Protein AF-A4STT4-F1 (afdb_monomer)

Sequence (105 aa):
MELTDSVLHQLRYLAEQATAGEWEAVNNGVLYGVVRIKDTNSQIAACTMSDDSPRSISPLEANSRFIAAVQPAVVLAMVERLARLDHLVKASKQLVLAECVFRRS

Foldseek 3Di:
DDCDPVNLVVLLVLLVLLVVDAWDWDDPPPQKIFIARPPDPHTSDIDRFDDPDDDPATSVRVVNVVSVVVNSVVSNVVSVVVVVVVVVVVVVVVVVVVVVVVVVD

Solvent-accessible surface area (backbone atoms only — not comparable to full-atom values): 6230 Å² total; per-residue (Å²): 135,86,86,45,72,68,56,54,50,50,52,44,52,52,25,50,53,68,61,73,70,61,68,39,80,44,74,69,86,72,59,35,37,32,38,23,41,58,101,55,89,53,71,78,44,80,33,71,53,75,78,94,62,95,62,100,65,54,62,64,57,56,48,52,49,46,58,63,66,64,35,32,68,57,54,44,53,50,54,54,50,51,54,53,50,51,52,50,52,54,52,51,54,50,50,55,52,52,51,58,50,60,78,74,108

Nearest PDB structures (foldseek):
  6cb1-assembly1_n  TM=2.415E-01  e=6.670E-01  Saccharomyces cerevisiae BY4741
  8fks-assembly1_SM  TM=3.029E-01  e=1.645E+00  Homo sapiens
  7r6q-assembly1_n  TM=2.538E-01  e=1.271E+00  Saccharomyces cerevisiae BY4741
  8fkx-assembly1_SM  TM=3.029E-01  e=2.270E+00  Homo sapiens
  8fkv-assembly1_SM  TM=2.825E-01  e=3.342E+00  Homo sapiens

Organism: Aeromonas salmonicida (strain A449) (NCBI:txid382245)

Secondary structure (DSSP, 8-state):
----HHHHHHHHHHHHHHHH--EEEEE-SSSEEEEEETTS--EEEEEEPPSS---SS-HHHHHHHHHHHT-HHHHHHHHHHHHHHHHHHHHHHHHHHHHHHHTT-

InterPro domains:
  IPR025153 Ead/Ea22-like protein [PF13935] (10-94)

Mean predicted aligned error: 12.18 Å

Radius of gyration: 21.12 Å; Cα contacts (8 Å, |Δi|>4): 92; chains: 1; bounding box: 55×25×57 Å

Structure (mmCIF, N/CA/C/O backbone):
data_AF-A4STT4-F1
#
_entry.id   AF-A4STT4-F1
#
loop_
_atom_site.group_PDB
_atom_site.id
_atom_site.type_symbol
_atom_site.label_atom_id
_atom_site.label_alt_id
_atom_site.label_comp_id
_atom_site.label_asym_id
_atom_site.label_entity_id
_atom_site.label_seq_id
_atom_site.pdbx_PDB_ins_code
_atom_site.Cartn_x
_atom_site.Cartn_y
_atom_site.Cartn_z
_atom_site.occupancy
_atom_site.B_iso_or_equiv
_atom_site.auth_seq_id
_atom_site.auth_comp_id
_atom_site.auth_asym_id
_atom_site.auth_atom_id
_atom_site.pdbx_PDB_model_num
ATOM 1 N N . MET A 1 1 ? 3.038 10.316 15.346 1.00 46.47 1 MET A N 1
ATOM 2 C CA . MET A 1 1 ? 2.381 10.524 14.041 1.00 46.47 1 MET A CA 1
ATOM 3 C C . MET A 1 1 ? 1.073 9.757 14.093 1.00 46.47 1 MET A C 1
ATOM 5 O O . MET A 1 1 ? 1.129 8.546 14.257 1.00 46.47 1 MET A O 1
ATOM 9 N N . GLU A 1 2 ? -0.075 10.434 14.098 1.00 56.38 2 GLU A N 1
ATOM 10 C CA . GLU A 1 2 ? -1.370 9.742 14.065 1.00 56.38 2 GLU A CA 1
ATOM 11 C C . GLU A 1 2 ? -1.615 9.215 12.646 1.00 56.38 2 GLU A C 1
ATOM 13 O O . GLU A 1 2 ? -1.534 9.969 11.676 1.00 56.38 2 GLU A O 1
ATOM 18 N N . LEU A 1 3 ? -1.853 7.909 12.514 1.00 63.16 3 LEU A N 1
ATOM 19 C CA . LEU A 1 3 ? -2.298 7.302 11.261 1.00 63.16 3 LEU A CA 1
ATOM 20 C C . LEU A 1 3 ? -3.772 7.657 11.071 1.00 63.16 3 LEU A C 1
ATOM 22 O O . LEU A 1 3 ? -4.625 7.147 11.791 1.00 63.16 3 LEU A O 1
ATOM 26 N N . THR A 1 4 ? -4.059 8.560 10.137 1.00 75.88 4 THR A N 1
ATOM 27 C CA . THR A 1 4 ? -5.433 8.954 9.811 1.00 75.88 4 THR A CA 1
ATOM 28 C C . THR A 1 4 ? -6.070 7.953 8.848 1.00 75.88 4 THR A C 1
ATOM 30 O O . THR A 1 4 ?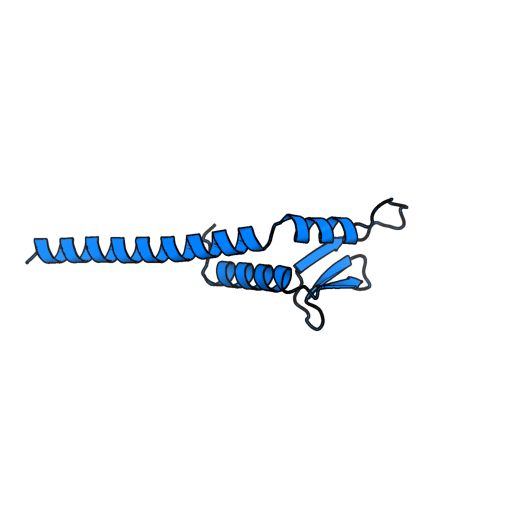 -5.375 7.304 8.061 1.00 75.88 4 THR A O 1
ATOM 33 N N . ASP A 1 5 ? -7.402 7.865 8.856 1.00 76.25 5 ASP A N 1
ATOM 34 C CA . ASP A 1 5 ? -8.160 7.007 7.930 1.00 76.25 5 ASP A CA 1
ATOM 35 C C . ASP A 1 5 ? -7.823 7.302 6.460 1.00 76.25 5 ASP A C 1
ATOM 37 O O . ASP A 1 5 ? -7.742 6.392 5.637 1.00 76.25 5 ASP A O 1
ATOM 41 N N . SER A 1 6 ? -7.540 8.570 6.144 1.00 74.50 6 SER A N 1
ATOM 42 C CA . SER A 1 6 ? -7.090 9.007 4.818 1.00 74.50 6 SER A CA 1
ATOM 43 C C . SER A 1 6 ? -5.750 8.372 4.420 1.00 74.50 6 SER A C 1
ATOM 45 O O . SER A 1 6 ? -5.611 7.845 3.317 1.00 74.50 6 SER A O 1
ATOM 47 N N . VAL A 1 7 ? -4.779 8.326 5.342 1.00 75.19 7 VAL A N 1
ATOM 48 C CA . VAL A 1 7 ? -3.468 7.702 5.097 1.00 75.19 7 VAL A CA 1
ATOM 49 C C . VAL A 1 7 ? -3.597 6.188 4.929 1.00 75.19 7 VAL A C 1
ATOM 51 O O . VAL A 1 7 ? -2.978 5.619 4.032 1.00 75.19 7 VAL A O 1
ATOM 54 N N . LEU A 1 8 ? -4.426 5.526 5.743 1.00 78.38 8 LEU A N 1
ATOM 55 C CA . LEU A 1 8 ? -4.682 4.086 5.614 1.00 78.38 8 LEU A CA 1
ATOM 56 C C . LEU A 1 8 ? -5.385 3.740 4.297 1.00 78.38 8 LEU A C 1
ATOM 58 O O . LEU A 1 8 ? -5.028 2.752 3.652 1.00 78.38 8 LEU A O 1
ATOM 62 N N . HIS A 1 9 ? -6.347 4.564 3.876 1.00 79.44 9 HIS A N 1
ATOM 63 C CA . HIS A 1 9 ? -7.026 4.410 2.595 1.00 79.44 9 HIS A CA 1
ATOM 64 C C . HIS A 1 9 ? -6.050 4.558 1.426 1.00 79.44 9 HIS A C 1
ATOM 66 O O . HIS A 1 9 ? -6.034 3.724 0.523 1.00 79.44 9 HIS A O 1
ATOM 72 N N . GLN A 1 10 ? -5.179 5.565 1.476 1.00 74.25 10 GLN A N 1
ATOM 73 C CA . GLN A 1 10 ? -4.195 5.795 0.426 1.00 74.25 10 GLN A CA 1
ATOM 74 C C . GLN A 1 10 ? -3.135 4.688 0.366 1.00 74.25 10 GLN A C 1
ATOM 76 O O . GLN A 1 10 ? -2.770 4.257 -0.725 1.00 74.25 10 GLN A O 1
ATOM 81 N N . LEU A 1 11 ? -2.691 4.165 1.514 1.00 75.12 11 LEU A N 1
ATOM 82 C CA . LEU A 1 11 ? -1.791 3.007 1.572 1.00 75.12 11 LEU A CA 1
ATOM 83 C C . LEU A 1 11 ? -2.431 1.746 0.982 1.00 75.12 11 LEU A C 1
ATOM 85 O O . LEU A 1 11 ? -1.782 1.040 0.212 1.00 75.12 11 LEU A O 1
ATOM 89 N N . ARG A 1 12 ? -3.701 1.479 1.307 1.00 80.19 12 ARG A N 1
ATOM 90 C CA . ARG A 1 12 ? -4.467 0.373 0.719 1.00 80.19 12 ARG A CA 1
ATOM 91 C C . ARG A 1 12 ? -4.592 0.529 -0.793 1.00 80.19 12 ARG A C 1
ATOM 93 O O . ARG A 1 12 ? -4.256 -0.408 -1.506 1.00 80.19 12 ARG A O 1
ATOM 100 N N . TYR A 1 13 ? -4.999 1.706 -1.268 1.00 77.00 13 TYR A N 1
ATOM 101 C CA . TYR A 1 13 ? -5.121 1.998 -2.696 1.00 77.00 13 TYR A CA 1
ATOM 102 C C . TYR A 1 13 ? -3.798 1.754 -3.428 1.00 77.00 13 TYR A C 1
ATOM 104 O O . TYR A 1 13 ? -3.755 1.016 -4.406 1.00 77.00 13 TYR A O 1
ATOM 112 N N . LEU A 1 14 ? -2.691 2.304 -2.920 1.00 72.38 14 LEU A N 1
ATOM 113 C CA . LEU A 1 14 ? -1.375 2.117 -3.531 1.00 72.38 14 LEU A CA 1
ATOM 114 C C . LEU A 1 14 ? -0.939 0.647 -3.538 1.00 72.38 14 LEU A C 1
ATOM 116 O O . LEU A 1 14 ? -0.388 0.191 -4.535 1.00 72.38 14 LEU A O 1
ATOM 120 N N . ALA A 1 15 ? -1.203 -0.106 -2.468 1.00 74.81 15 ALA A N 1
ATOM 121 C CA . ALA A 1 15 ? -0.851 -1.521 -2.388 1.00 74.81 15 ALA A CA 1
ATOM 122 C C . ALA A 1 15 ? -1.727 -2.411 -3.293 1.00 74.81 15 ALA A C 1
ATOM 124 O O . ALA A 1 15 ? -1.206 -3.317 -3.942 1.00 74.81 15 ALA A O 1
ATOM 125 N N . GLU A 1 16 ? -3.032 -2.144 -3.397 1.00 75.12 16 GLU A N 1
ATOM 126 C CA 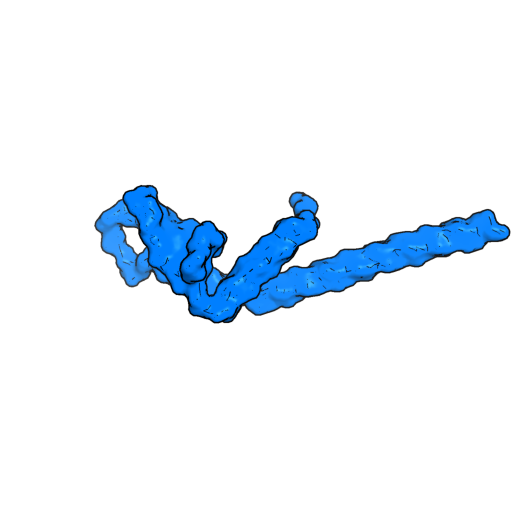. GLU A 1 16 ? -3.938 -2.826 -4.337 1.00 75.12 16 GLU A CA 1
ATOM 127 C C . GLU A 1 16 ? -3.488 -2.587 -5.782 1.00 75.12 16 GLU A C 1
ATOM 129 O O . GLU A 1 16 ? -3.351 -3.527 -6.566 1.00 75.12 16 GLU A O 1
ATOM 134 N N . GLN A 1 17 ? -3.148 -1.344 -6.113 1.00 69.44 17 GLN A N 1
ATOM 135 C CA . GLN A 1 17 ? -2.665 -0.973 -7.439 1.00 69.44 17 GLN A CA 1
ATOM 136 C C . GLN A 1 17 ? -1.286 -1.575 -7.735 1.00 69.44 17 GLN A C 1
ATOM 138 O O . GLN A 1 17 ? -1.067 -2.104 -8.822 1.00 69.44 17 GLN A O 1
ATOM 143 N N . ALA A 1 18 ? -0.390 -1.609 -6.744 1.00 67.44 18 ALA A N 1
ATOM 144 C CA . ALA A 1 18 ? 0.881 -2.335 -6.794 1.00 67.44 18 ALA A CA 1
ATOM 145 C C . ALA A 1 18 ? 0.722 -3.869 -6.827 1.00 67.44 18 ALA A C 1
ATOM 147 O O . ALA A 1 18 ? 1.713 -4.574 -6.983 1.00 67.44 18 ALA A O 1
ATOM 148 N N . THR A 1 19 ? -0.493 -4.407 -6.685 1.00 68.56 19 THR A N 1
ATOM 149 C CA . THR A 1 19 ? -0.790 -5.844 -6.834 1.00 68.56 19 THR A CA 1
ATOM 150 C C . THR A 1 19 ? -1.459 -6.148 -8.180 1.00 68.56 19 THR A C 1
ATOM 152 O O . THR A 1 19 ? -1.213 -7.203 -8.755 1.00 68.56 19 THR A O 1
ATOM 155 N N . ALA A 1 20 ? -2.276 -5.225 -8.704 1.00 63.66 20 ALA A N 1
ATOM 156 C CA . ALA A 1 20 ? -3.091 -5.415 -9.910 1.00 63.66 20 ALA A CA 1
ATOM 157 C C . ALA A 1 20 ? -2.300 -5.450 -11.237 1.00 63.66 20 ALA A C 1
ATOM 159 O O . ALA A 1 20 ? -2.826 -5.931 -12.236 1.00 63.66 20 ALA A O 1
ATOM 160 N N . GLY A 1 21 ? -1.035 -5.016 -11.247 1.00 58.72 21 GLY A N 1
ATOM 161 C CA . GLY A 1 21 ? -0.053 -5.456 -12.248 1.00 58.72 21 GLY A CA 1
ATOM 162 C C . GLY A 1 21 ? 0.224 -4.550 -13.453 1.00 58.72 21 GLY A C 1
ATOM 163 O O . GLY A 1 21 ? 1.166 -4.841 -14.180 1.00 58.72 21 GLY A O 1
ATOM 164 N N . GLU A 1 22 ? -0.485 -3.439 -13.666 1.00 64.56 22 GLU A N 1
ATOM 165 C CA . GLU A 1 22 ? -0.172 -2.518 -14.776 1.00 64.56 22 GLU A CA 1
ATOM 166 C C . GLU A 1 22 ? 0.496 -1.236 -14.257 1.00 64.56 22 GLU A C 1
ATOM 168 O O . GLU A 1 22 ? -0.153 -0.233 -13.942 1.00 64.56 22 GLU A O 1
ATOM 173 N N . TRP A 1 23 ? 1.826 -1.269 -14.167 1.00 70.12 23 TRP A N 1
ATOM 174 C CA . TRP A 1 23 ? 2.642 -0.092 -13.861 1.00 70.12 23 TRP A CA 1
ATOM 175 C C . TRP A 1 23 ? 3.471 0.283 -15.069 1.00 70.12 23 TRP A C 1
ATOM 177 O O . TRP A 1 23 ? 3.956 -0.574 -15.808 1.00 70.12 23 TRP A O 1
ATOM 187 N N . GLU A 1 24 ? 3.692 1.576 -15.225 1.00 67.06 24 GLU A N 1
ATOM 188 C CA . GLU A 1 24 ? 4.622 2.082 -16.213 1.00 67.06 24 GLU A CA 1
ATOM 189 C C . GLU A 1 24 ? 5.644 3.002 -15.563 1.00 67.06 24 GLU A C 1
ATOM 191 O O . GLU A 1 24 ? 5.382 3.721 -14.591 1.00 67.06 24 GLU A O 1
ATOM 196 N N . ALA A 1 25 ? 6.838 2.956 -16.131 1.00 67.75 25 ALA A N 1
ATOM 197 C CA . ALA A 1 25 ? 7.890 3.886 -15.819 1.00 67.75 25 ALA A CA 1
ATOM 198 C C . ALA A 1 25 ? 7.864 5.026 -16.830 1.00 67.75 25 ALA A C 1
ATOM 200 O O . ALA A 1 25 ? 8.047 4.803 -18.026 1.00 67.75 25 ALA A O 1
ATOM 201 N N . VAL A 1 26 ? 7.671 6.248 -16.348 1.00 67.88 26 VAL A N 1
ATOM 202 C CA . VAL A 1 26 ? 7.602 7.437 -17.196 1.00 67.88 26 VAL A CA 1
ATOM 203 C C . VAL A 1 26 ? 8.725 8.390 -16.833 1.00 67.88 26 VAL A C 1
ATOM 205 O O . VAL A 1 26 ? 8.985 8.663 -15.661 1.00 67.88 26 VAL A O 1
ATOM 208 N N . ASN A 1 27 ? 9.407 8.901 -17.852 1.00 69.56 27 ASN A N 1
ATOM 209 C CA . ASN A 1 27 ? 10.381 9.969 -17.694 1.00 69.56 27 ASN A CA 1
ATOM 210 C C . ASN A 1 27 ? 9.636 11.313 -17.676 1.00 69.56 27 ASN A C 1
ATOM 212 O O . ASN A 1 27 ? 8.948 11.637 -18.640 1.00 69.56 27 ASN A O 1
ATOM 216 N N . ASN A 1 28 ? 9.777 12.098 -16.603 1.00 63.44 28 ASN A N 1
ATOM 217 C CA . ASN A 1 28 ? 9.137 13.415 -16.489 1.00 63.44 28 ASN A CA 1
ATOM 218 C C . ASN A 1 28 ? 9.951 14.542 -17.166 1.00 63.44 28 ASN A C 1
ATOM 220 O O . ASN A 1 28 ? 9.767 15.716 -16.870 1.00 63.44 28 ASN A O 1
ATOM 224 N N . GLY A 1 29 ? 10.917 14.204 -18.025 1.00 57.28 29 GLY A N 1
ATOM 225 C CA . GLY A 1 29 ? 11.671 15.150 -18.855 1.00 57.28 29 GLY A CA 1
ATOM 226 C C . GLY A 1 29 ? 12.701 16.017 -18.121 1.00 57.28 29 GLY A C 1
ATOM 227 O O . GLY A 1 29 ? 13.479 16.697 -18.782 1.00 57.28 29 GLY A O 1
ATOM 228 N N . VAL A 1 30 ? 12.747 15.992 -16.782 1.00 57.91 30 VAL A N 1
ATOM 229 C CA . VAL A 1 30 ? 13.569 16.910 -15.966 1.00 57.91 30 VAL A CA 1
ATOM 230 C C . VAL A 1 30 ? 14.363 16.161 -14.884 1.00 57.91 30 VAL A C 1
ATOM 232 O O . VAL A 1 30 ? 14.313 16.524 -13.724 1.00 57.91 30 VAL A O 1
ATOM 235 N N . LEU A 1 31 ? 15.095 15.097 -15.232 1.00 54.41 31 LEU A N 1
ATOM 236 C CA . LEU A 1 31 ? 15.947 14.310 -14.301 1.00 54.41 31 LEU A CA 1
ATOM 237 C C . LEU A 1 31 ? 15.207 13.376 -13.326 1.00 54.41 31 LEU A C 1
ATOM 239 O O . LEU A 1 31 ? 15.848 12.712 -12.512 1.00 54.41 31 LEU A O 1
ATOM 243 N N . TYR A 1 32 ? 13.881 13.254 -13.416 1.00 55.47 32 TYR A N 1
ATOM 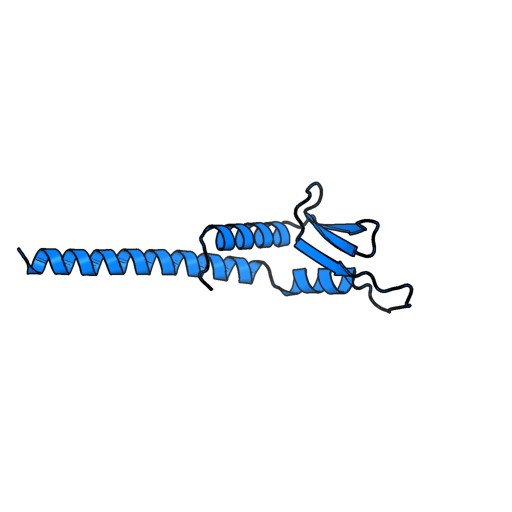244 C CA . TYR A 1 32 ? 13.112 12.338 -12.570 1.00 55.47 32 TYR A CA 1
ATOM 245 C C . TYR A 1 32 ? 12.371 11.295 -13.407 1.00 55.47 32 TYR A C 1
ATOM 247 O O . TYR A 1 32 ? 11.573 11.627 -14.285 1.00 55.47 32 TYR A O 1
ATOM 255 N N . GLY A 1 33 ? 12.629 10.023 -13.108 1.00 62.28 33 GLY A N 1
ATOM 256 C CA . GLY A 1 33 ? 11.779 8.911 -13.521 1.00 62.28 33 GLY A CA 1
ATOM 257 C C . GLY A 1 33 ? 10.694 8.679 -12.470 1.00 62.28 33 GLY A C 1
ATOM 258 O O . GLY A 1 33 ? 10.933 8.821 -11.270 1.00 62.28 33 GLY A O 1
ATOM 259 N N . VAL A 1 34 ? 9.488 8.345 -12.906 1.00 66.38 34 VAL A N 1
ATOM 260 C CA . VAL A 1 34 ? 8.349 8.075 -12.031 1.00 66.38 34 VAL A CA 1
ATOM 261 C C . VAL A 1 34 ? 7.804 6.695 -12.356 1.00 66.38 34 VAL A C 1
ATOM 263 O O . VAL A 1 34 ? 7.552 6.395 -13.519 1.00 66.38 34 VAL A O 1
ATOM 266 N N . VAL A 1 35 ? 7.594 5.868 -11.333 1.00 71.19 35 VAL A N 1
ATOM 267 C CA . VAL A 1 35 ? 6.753 4.672 -11.464 1.00 71.19 35 VAL A CA 1
ATOM 268 C C . VAL A 1 35 ? 5.336 5.095 -11.119 1.00 71.19 35 VAL A C 1
ATOM 270 O O . VAL A 1 35 ? 5.096 5.604 -10.019 1.00 71.19 35 VAL A O 1
ATOM 273 N N . ARG A 1 36 ? 4.408 4.914 -12.054 1.00 72.38 36 ARG A N 1
ATOM 274 C CA . ARG A 1 36 ? 2.994 5.251 -11.876 1.00 72.38 36 ARG A CA 1
ATOM 275 C C . ARG A 1 36 ? 2.100 4.095 -12.294 1.00 72.38 36 ARG A C 1
ATOM 277 O O . ARG A 1 36 ? 2.525 3.192 -13.014 1.00 72.38 36 ARG A O 1
ATOM 284 N N . ILE A 1 37 ? 0.853 4.150 -11.847 1.00 72.88 37 ILE A N 1
ATOM 285 C CA . ILE A 1 37 ? -0.193 3.269 -12.368 1.00 72.88 37 ILE A CA 1
ATOM 286 C C . ILE A 1 37 ? -0.462 3.696 -13.808 1.00 72.88 37 ILE A C 1
ATOM 288 O O . ILE A 1 37 ? -0.676 4.889 -14.063 1.00 72.88 37 ILE A O 1
ATOM 292 N N . LYS A 1 38 ? -0.426 2.730 -14.727 1.00 71.44 38 LYS A N 1
ATOM 293 C CA . LYS A 1 38 ? -0.669 2.956 -16.153 1.00 71.44 38 LYS A CA 1
ATOM 294 C C . LYS A 1 38 ? -1.978 3.718 -16.361 1.00 71.44 38 LYS A C 1
ATOM 296 O O . LYS A 1 38 ? -2.942 3.502 -15.632 1.00 71.44 38 LYS A O 1
ATOM 301 N N . ASP A 1 39 ? -1.979 4.647 -17.312 1.00 73.50 39 ASP A N 1
ATOM 302 C CA . ASP A 1 39 ? -3.134 5.491 -17.655 1.00 73.50 39 ASP A CA 1
ATOM 303 C C . ASP A 1 39 ? -3.618 6.442 -16.537 1.00 73.50 39 ASP A C 1
ATOM 305 O O . ASP A 1 39 ? -4.678 7.061 -16.647 1.00 73.50 39 ASP A O 1
ATOM 309 N N . T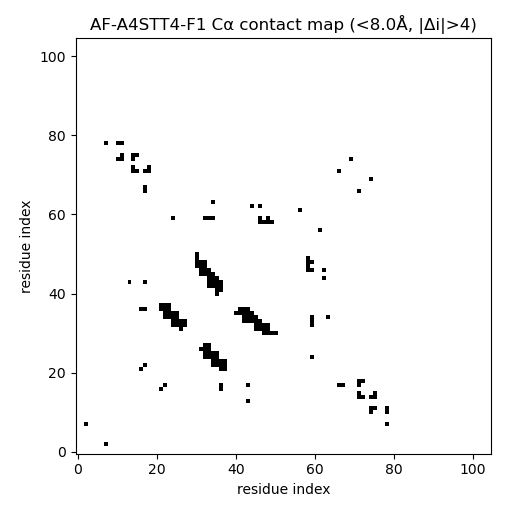HR A 1 40 ? -2.830 6.632 -15.471 1.00 70.31 40 THR A N 1
ATOM 310 C CA . THR A 1 40 ? -3.124 7.594 -14.396 1.00 70.31 40 THR A CA 1
ATOM 311 C C . THR A 1 40 ? -1.944 8.533 -14.127 1.00 70.31 40 THR A C 1
ATOM 313 O O . THR A 1 40 ? -0.816 8.294 -14.552 1.00 70.31 40 THR A O 1
ATOM 316 N N . ASN A 1 41 ? -2.182 9.588 -13.341 1.00 69.19 41 ASN A N 1
ATOM 317 C CA . ASN A 1 41 ? -1.119 10.421 -12.761 1.00 69.19 41 ASN A CA 1
ATOM 318 C C . ASN A 1 41 ? -0.762 10.012 -11.320 1.00 69.19 41 ASN A C 1
ATOM 320 O O . ASN A 1 41 ? -0.106 10.765 -10.600 1.00 69.19 41 ASN A O 1
ATOM 324 N N . SER A 1 42 ? -1.199 8.833 -10.873 1.00 67.56 42 SER A N 1
ATOM 325 C CA . SER A 1 42 ? -0.933 8.345 -9.524 1.00 67.56 42 SER A CA 1
ATOM 326 C C . SER A 1 42 ? 0.479 7.774 -9.434 1.00 67.56 42 SER A C 1
ATOM 328 O O . SER A 1 42 ? 0.761 6.664 -9.888 1.00 67.56 42 SER A O 1
ATOM 330 N N . GLN A 1 43 ? 1.369 8.556 -8.831 1.00 70.19 43 GLN A N 1
ATOM 331 C CA . GLN A 1 43 ? 2.748 8.171 -8.574 1.00 70.19 43 GLN A CA 1
ATOM 332 C C . GLN A 1 43 ? 2.838 7.136 -7.446 1.00 70.19 43 GLN A C 1
ATOM 334 O O . GLN A 1 43 ? 2.331 7.350 -6.347 1.00 70.19 43 GLN A O 1
ATOM 339 N N . ILE A 1 44 ? 3.540 6.037 -7.724 1.00 66.56 44 ILE A N 1
ATOM 340 C CA . ILE A 1 44 ? 3.882 4.989 -6.756 1.00 66.56 44 ILE A CA 1
ATOM 341 C C . ILE A 1 44 ? 5.276 5.261 -6.174 1.00 66.56 44 ILE A C 1
ATOM 343 O O . ILE A 1 44 ? 5.481 5.126 -4.971 1.00 66.56 44 ILE A O 1
ATOM 347 N N . ALA A 1 45 ? 6.230 5.693 -7.009 1.00 66.50 45 ALA A N 1
ATOM 348 C CA . ALA A 1 45 ? 7.566 6.096 -6.568 1.00 66.50 45 ALA A CA 1
ATOM 349 C C . ALA A 1 45 ? 8.209 7.142 -7.491 1.00 66.50 45 ALA A C 1
ATOM 351 O O . ALA A 1 45 ? 7.909 7.220 -8.684 1.00 66.50 45 ALA A O 1
ATOM 352 N N . A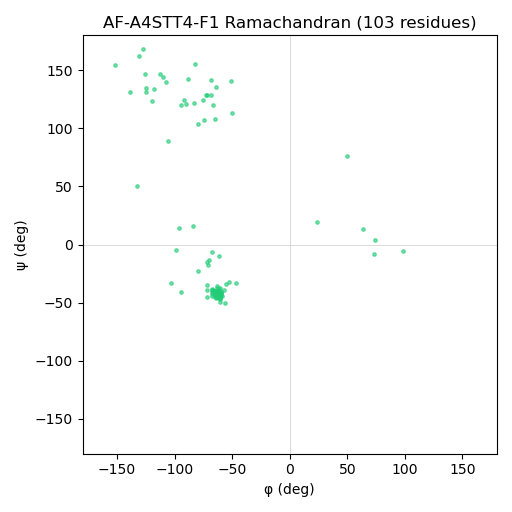LA A 1 46 ? 9.132 7.931 -6.939 1.00 61.41 46 ALA A N 1
ATOM 353 C CA . ALA A 1 46 ? 10.018 8.832 -7.674 1.00 61.41 46 ALA A CA 1
ATOM 354 C C . ALA A 1 46 ? 11.447 8.273 -7.666 1.00 61.41 46 ALA A C 1
ATOM 356 O O . ALA A 1 46 ? 11.914 7.794 -6.632 1.00 61.41 46 ALA A O 1
ATOM 357 N N . CYS A 1 47 ? 12.170 8.376 -8.778 1.00 60.91 47 CYS A N 1
ATOM 358 C CA . CYS A 1 47 ? 13.621 8.222 -8.807 1.00 60.91 47 CYS A CA 1
ATOM 359 C C . CYS A 1 47 ? 14.272 9.452 -9.431 1.00 60.91 47 CYS A C 1
ATOM 361 O O . CYS A 1 47 ? 13.865 9.903 -10.500 1.00 60.91 47 CYS A O 1
ATOM 363 N N . THR A 1 48 ? 15.333 9.942 -8.802 1.00 56.28 48 THR A N 1
ATOM 364 C CA . THR A 1 48 ? 16.341 10.758 -9.477 1.00 56.28 48 THR A CA 1
ATOM 365 C C . THR A 1 48 ? 17.067 9.877 -10.494 1.00 56.28 48 THR A C 1
ATOM 367 O O . THR A 1 48 ? 17.642 8.843 -10.145 1.00 56.28 48 THR A O 1
ATOM 370 N N . MET A 1 49 ? 17.008 10.257 -11.767 1.00 57.00 49 MET A N 1
ATOM 371 C CA . MET A 1 49 ? 17.860 9.684 -12.802 1.00 57.00 49 MET A CA 1
ATOM 372 C C . MET A 1 49 ? 19.272 10.218 -12.567 1.00 57.00 49 MET A C 1
ATOM 374 O O . MET A 1 49 ? 19.461 11.415 -12.380 1.00 57.00 49 MET A O 1
ATOM 378 N N . SER A 1 50 ? 20.254 9.323 -12.503 1.00 52.56 50 SER A N 1
ATOM 379 C CA . SER A 1 50 ? 21.659 9.707 -12.370 1.00 52.56 50 SER A CA 1
ATOM 380 C C . SER A 1 50 ? 22.130 10.490 -13.595 1.00 52.56 50 SER A C 1
ATOM 382 O O . SER A 1 50 ? 21.886 10.043 -14.712 1.00 52.56 50 SER A O 1
ATOM 384 N N . ASP A 1 51 ? 22.860 11.583 -13.366 1.00 55.53 51 ASP A N 1
ATOM 385 C CA . ASP A 1 51 ? 23.643 12.314 -14.369 1.00 55.53 51 ASP A CA 1
ATOM 386 C C . ASP A 1 51 ? 24.525 11.325 -15.141 1.00 55.53 51 ASP A C 1
ATOM 388 O O . ASP A 1 51 ? 25.369 10.714 -14.491 1.00 55.53 51 ASP A O 1
ATOM 392 N N . ASP A 1 52 ? 24.277 11.115 -16.445 1.00 58.00 52 ASP A N 1
ATOM 393 C CA . ASP A 1 52 ? 25.033 10.410 -17.519 1.00 58.00 52 ASP A CA 1
ATOM 394 C C . ASP A 1 52 ? 26.063 9.304 -17.165 1.00 58.00 52 ASP A C 1
ATOM 396 O O . ASP A 1 52 ? 26.917 8.919 -17.964 1.00 58.00 52 ASP A O 1
ATOM 400 N N . SER A 1 53 ? 25.981 8.730 -15.974 1.00 56.41 53 SER A N 1
ATOM 401 C CA . SER A 1 53 ? 26.966 7.824 -15.410 1.00 56.41 53 SER A CA 1
ATOM 402 C C . SER A 1 53 ? 26.565 6.403 -15.784 1.00 56.41 53 SER A C 1
ATOM 404 O O . SER A 1 53 ? 25.451 5.988 -15.443 1.00 56.41 53 SER A O 1
ATOM 406 N N . PRO A 1 54 ? 27.442 5.616 -16.427 1.00 56.78 54 PRO A N 1
ATOM 407 C CA . PRO A 1 54 ? 27.132 4.237 -16.768 1.00 56.78 54 PRO A CA 1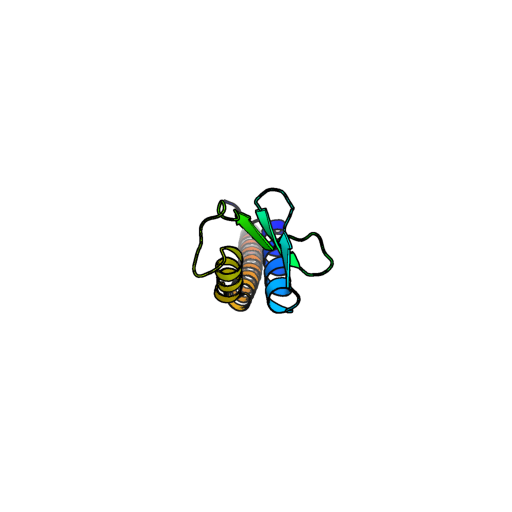
ATOM 408 C C . PRO A 1 54 ? 26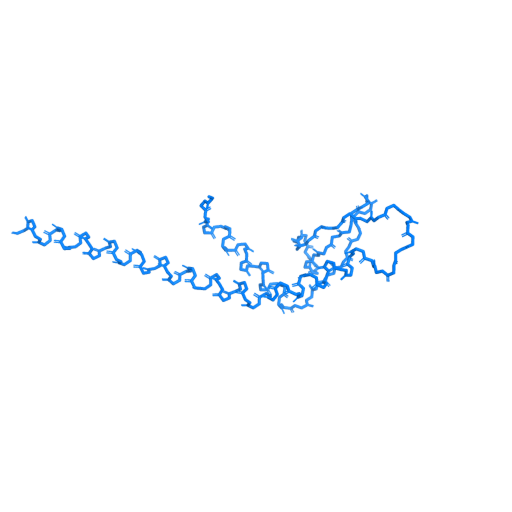.971 3.423 -15.477 1.00 56.78 54 PRO A C 1
ATOM 410 O O . PRO A 1 54 ? 27.937 3.151 -14.765 1.00 56.78 54 PRO A O 1
ATOM 413 N N . ARG A 1 55 ? 25.731 3.049 -15.150 1.00 58.75 55 ARG A N 1
ATOM 414 C CA . ARG A 1 55 ? 25.396 2.129 -14.052 1.00 58.75 55 ARG A CA 1
ATOM 415 C C . ARG A 1 55 ? 24.890 0.813 -14.636 1.00 58.75 55 ARG A C 1
ATOM 417 O O . ARG A 1 55 ? 24.199 0.812 -15.648 1.00 58.75 55 ARG A O 1
ATOM 424 N N . SER A 1 56 ? 25.218 -0.300 -13.981 1.00 54.00 56 SER A N 1
ATOM 425 C CA . SER A 1 56 ? 24.830 -1.656 -14.405 1.00 54.00 56 SER A CA 1
ATOM 426 C C . SER A 1 56 ? 23.338 -1.961 -14.239 1.00 54.00 56 SER A C 1
ATOM 428 O O . SER A 1 56 ? 22.844 -2.912 -14.834 1.00 54.00 56 SER A O 1
ATOM 430 N N . ILE A 1 57 ? 22.626 -1.175 -13.425 1.00 55.81 57 ILE A N 1
ATOM 431 C CA . ILE A 1 57 ? 21.187 -1.288 -13.166 1.00 55.81 57 ILE A CA 1
ATOM 432 C C . ILE A 1 57 ? 20.623 0.133 -13.140 1.00 55.81 57 ILE A C 1
ATOM 434 O O . ILE A 1 57 ? 21.179 1.010 -12.468 1.00 55.81 57 ILE A O 1
ATOM 438 N N . SER A 1 58 ? 19.524 0.374 -13.859 1.00 59.94 58 SER A N 1
ATOM 439 C CA . SER A 1 58 ? 18.886 1.693 -13.834 1.00 59.94 58 SER A CA 1
ATOM 440 C C . SER A 1 58 ? 18.262 1.959 -12.448 1.00 59.94 58 SER A C 1
ATOM 442 O O . SER A 1 58 ? 17.688 1.044 -11.852 1.00 59.94 58 SER A O 1
ATOM 444 N N . PRO A 1 59 ? 18.324 3.193 -11.906 1.00 57.62 59 PRO A N 1
ATOM 445 C CA . PRO A 1 59 ? 17.655 3.540 -10.642 1.00 57.62 59 PRO A CA 1
ATOM 446 C C . PRO A 1 59 ? 16.161 3.178 -10.633 1.00 57.62 59 PRO A C 1
ATOM 448 O O . PRO A 1 59 ? 15.600 2.780 -9.614 1.00 57.62 59 PRO A O 1
ATOM 451 N N . LEU A 1 60 ? 15.539 3.254 -11.806 1.00 58.78 60 LEU A N 1
ATOM 452 C CA . LEU A 1 60 ? 14.163 2.866 -12.058 1.00 58.78 60 LEU A CA 1
ATOM 453 C C . LEU A 1 60 ? 13.916 1.358 -11.871 1.00 58.78 60 LEU A C 1
ATOM 455 O O . LEU A 1 60 ? 12.930 0.963 -11.250 1.00 58.78 60 LEU A O 1
ATOM 459 N N . GLU A 1 61 ? 14.814 0.508 -12.367 1.00 56.00 61 GLU A N 1
ATOM 460 C CA . GLU A 1 61 ? 14.746 -0.949 -12.207 1.00 56.00 61 GLU A CA 1
ATOM 461 C C . GLU A 1 61 ? 14.943 -1.364 -10.740 1.00 56.00 61 GLU A C 1
ATOM 463 O O . GLU A 1 61 ? 14.216 -2.218 -10.232 1.00 56.00 61 GLU A O 1
ATOM 468 N N . ALA A 1 62 ? 15.866 -0.714 -10.024 1.00 58.38 62 ALA A N 1
ATOM 469 C CA . ALA A 1 62 ? 16.064 -0.934 -8.591 1.00 58.38 62 ALA A CA 1
ATOM 470 C C . ALA A 1 62 ? 14.819 -0.545 -7.770 1.00 58.38 62 ALA A C 1
ATOM 472 O O . ALA A 1 62 ? 14.405 -1.295 -6.887 1.00 58.38 62 ALA A O 1
ATOM 473 N N . ASN A 1 63 ? 14.171 0.573 -8.105 1.00 58.38 63 ASN A N 1
ATOM 474 C CA . ASN A 1 63 ? 12.950 1.017 -7.431 1.00 58.38 63 ASN A CA 1
ATOM 475 C C . ASN A 1 63 ? 11.731 0.157 -7.783 1.00 58.38 63 ASN A C 1
ATOM 477 O O . ASN A 1 63 ? 10.907 -0.115 -6.915 1.00 58.38 63 ASN A O 1
ATOM 481 N N . SER A 1 64 ? 11.643 -0.335 -9.019 1.00 58.00 64 SER A N 1
ATOM 482 C CA . SER A 1 64 ? 10.609 -1.297 -9.423 1.00 58.00 64 SER A CA 1
ATOM 483 C C . SER A 1 64 ? 10.749 -2.609 -8.645 1.00 58.00 64 SER A C 1
ATOM 485 O O . SER A 1 64 ? 9.765 -3.143 -8.136 1.00 58.00 64 SER A O 1
ATOM 487 N N . ARG A 1 65 ? 11.989 -3.082 -8.449 1.00 56.84 65 ARG A N 1
ATOM 488 C CA . ARG A 1 65 ? 12.286 -4.202 -7.545 1.00 56.84 65 ARG A CA 1
ATOM 489 C C . ARG A 1 65 ? 11.951 -3.878 -6.095 1.00 56.84 65 ARG A C 1
ATOM 491 O O . ARG A 1 65 ? 11.465 -4.762 -5.408 1.00 56.84 65 ARG A O 1
ATOM 498 N N . PHE A 1 66 ? 12.173 -2.648 -5.633 1.00 59.19 66 PHE A N 1
ATOM 499 C CA . PHE A 1 66 ? 11.808 -2.228 -4.280 1.00 59.19 66 PHE A CA 1
ATOM 500 C C . PHE A 1 66 ? 10.289 -2.272 -4.072 1.00 59.19 66 PHE A C 1
ATOM 502 O O . PHE A 1 66 ? 9.837 -2.862 -3.102 1.00 59.19 66 PHE A O 1
ATOM 509 N N . ILE A 1 67 ? 9.491 -1.752 -5.009 1.00 58.16 67 ILE A N 1
ATOM 510 C CA . ILE A 1 67 ? 8.018 -1.826 -4.965 1.00 58.16 67 ILE A CA 1
ATOM 511 C C . ILE A 1 67 ? 7.543 -3.286 -4.975 1.00 58.16 67 ILE A C 1
ATOM 513 O O . ILE A 1 67 ? 6.707 -3.663 -4.155 1.00 58.16 67 ILE A O 1
ATOM 517 N N . ALA A 1 68 ? 8.121 -4.128 -5.837 1.00 55.47 68 ALA A N 1
ATOM 518 C CA . ALA A 1 68 ? 7.840 -5.564 -5.843 1.00 55.47 68 ALA A CA 1
ATOM 519 C C . ALA A 1 68 ? 8.271 -6.253 -4.527 1.00 55.47 68 ALA A C 1
ATOM 521 O O . ALA A 1 68 ? 7.587 -7.152 -4.038 1.00 55.47 68 ALA A O 1
ATOM 522 N N . ALA A 1 69 ? 9.380 -5.814 -3.923 1.00 52.91 69 ALA A N 1
ATOM 523 C CA . ALA A 1 69 ? 9.944 -6.364 -2.689 1.00 52.91 69 ALA A CA 1
ATOM 524 C C . ALA A 1 69 ? 9.241 -5.882 -1.412 1.00 52.91 69 ALA A C 1
ATOM 526 O O . ALA A 1 69 ? 9.291 -6.588 -0.407 1.00 52.91 69 ALA A O 1
ATOM 527 N N . VAL A 1 70 ? 8.547 -4.737 -1.444 1.00 61.31 70 VAL A N 1
ATOM 528 C CA . VAL A 1 70 ? 7.708 -4.233 -0.337 1.00 61.31 70 VAL A CA 1
ATOM 529 C C . VAL A 1 70 ? 6.557 -5.200 -0.018 1.00 61.31 70 VAL A C 1
ATOM 531 O O . VAL A 1 70 ? 5.936 -5.072 1.032 1.00 61.31 70 VAL A O 1
ATOM 534 N N . GLN A 1 71 ? 6.327 -6.219 -0.861 1.00 67.56 71 GLN A N 1
ATOM 535 C CA . GLN A 1 71 ? 5.273 -7.221 -0.714 1.00 67.56 71 GLN A CA 1
ATOM 536 C C . GLN A 1 71 ? 3.936 -6.521 -0.452 1.00 67.56 71 GLN A C 1
ATOM 538 O O . GLN A 1 71 ? 3.458 -6.509 0.682 1.00 67.56 71 GLN A O 1
ATOM 543 N N . PRO A 1 72 ? 3.305 -5.932 -1.481 1.00 70.50 72 PRO A N 1
ATOM 544 C CA . PRO A 1 72 ? 2.021 -5.242 -1.345 1.00 70.50 72 PRO A CA 1
ATOM 545 C C . PRO A 1 72 ? 0.970 -6.033 -0.543 1.00 70.50 72 PRO A C 1
ATOM 547 O O . PRO A 1 72 ? 0.232 -5.458 0.252 1.00 70.50 72 PRO A O 1
ATOM 550 N N . ALA A 1 73 ? 0.987 -7.367 -0.639 1.00 68.81 73 ALA A N 1
ATOM 551 C CA . ALA A 1 73 ? 0.182 -8.269 0.186 1.00 68.81 73 ALA A CA 1
ATOM 552 C C . ALA A 1 73 ? 0.395 -8.104 1.709 1.00 68.81 73 ALA A C 1
ATOM 554 O O . ALA A 1 73 ? -0.566 -8.152 2.476 1.00 68.81 73 ALA A O 1
ATOM 555 N N . VAL A 1 74 ? 1.630 -7.880 2.166 1.00 73.81 74 VAL A N 1
ATOM 556 C CA . VAL A 1 74 ? 1.962 -7.612 3.576 1.00 73.81 74 VAL A CA 1
ATOM 557 C C . VAL A 1 74 ? 1.402 -6.263 4.013 1.00 73.81 74 VAL A C 1
ATOM 559 O O . VAL A 1 74 ? 0.822 -6.170 5.094 1.00 73.81 74 VAL A O 1
ATOM 562 N N . VAL A 1 75 ? 1.514 -5.234 3.168 1.00 77.81 75 VAL A N 1
ATOM 563 C CA . VAL A 1 75 ? 0.932 -3.911 3.444 1.00 77.81 75 VAL A CA 1
ATOM 564 C C . VAL A 1 75 ? -0.587 -4.017 3.581 1.00 77.81 75 VAL A C 1
ATOM 566 O O . VAL A 1 75 ? -1.148 -3.521 4.557 1.00 77.81 75 VAL A O 1
ATOM 569 N N . LEU A 1 76 ? -1.253 -4.737 2.673 1.00 78.81 76 LEU A N 1
ATOM 570 C CA . LEU A 1 76 ? -2.697 -4.977 2.745 1.00 78.81 76 LEU A CA 1
ATOM 571 C C . LEU A 1 76 ? -3.094 -5.730 4.018 1.00 78.81 76 LEU A C 1
ATOM 573 O O . LEU A 1 76 ? -4.004 -5.297 4.727 1.00 78.81 76 LEU A O 1
ATOM 577 N N . ALA A 1 77 ? -2.365 -6.792 4.368 1.00 79.38 77 ALA A N 1
ATOM 578 C CA . ALA A 1 77 ? -2.605 -7.550 5.593 1.00 79.38 77 ALA A CA 1
ATOM 579 C C . ALA A 1 77 ? -2.429 -6.692 6.862 1.00 79.38 77 ALA A C 1
ATOM 581 O O . ALA A 1 77 ? -3.199 -6.817 7.819 1.00 79.38 77 ALA A O 1
ATOM 582 N N . MET A 1 78 ? -1.439 -5.793 6.881 1.00 82.94 78 MET A N 1
ATOM 583 C CA . MET A 1 78 ? -1.228 -4.857 7.987 1.00 82.94 78 MET A CA 1
ATOM 584 C C . MET A 1 78 ? -2.356 -3.827 8.089 1.00 82.94 78 MET A C 1
ATOM 586 O O . MET A 1 78 ? -2.868 -3.605 9.188 1.00 82.94 78 MET A O 1
ATOM 590 N N . VAL A 1 79 ? -2.789 -3.244 6.966 1.00 85.38 79 VAL A N 1
ATOM 591 C CA . VAL A 1 79 ? -3.912 -2.292 6.940 1.00 85.38 79 VAL A CA 1
ATOM 592 C C . VAL A 1 79 ? -5.201 -2.953 7.437 1.00 85.38 79 VAL A C 1
ATOM 594 O O . VAL A 1 79 ? -5.910 -2.379 8.264 1.00 85.38 79 VAL A O 1
ATOM 597 N N . GLU A 1 80 ? -5.489 -4.185 7.015 1.00 85.50 80 GLU A N 1
ATOM 598 C CA . GLU A 1 80 ? -6.644 -4.940 7.517 1.00 85.50 80 GLU A CA 1
ATOM 599 C C . GLU A 1 80 ? -6.578 -5.201 9.018 1.00 85.50 80 GLU A C 1
ATOM 601 O O . GLU A 1 80 ? -7.584 -5.089 9.725 1.00 85.50 80 GLU A O 1
ATOM 606 N N . ARG A 1 81 ? -5.392 -5.534 9.529 1.00 85.69 81 ARG A N 1
ATOM 607 C CA . ARG A 1 81 ? -5.206 -5.784 10.957 1.00 85.69 81 ARG A CA 1
ATOM 608 C C . ARG A 1 81 ? -5.410 -4.518 11.787 1.00 85.69 81 ARG A C 1
ATOM 610 O O . ARG 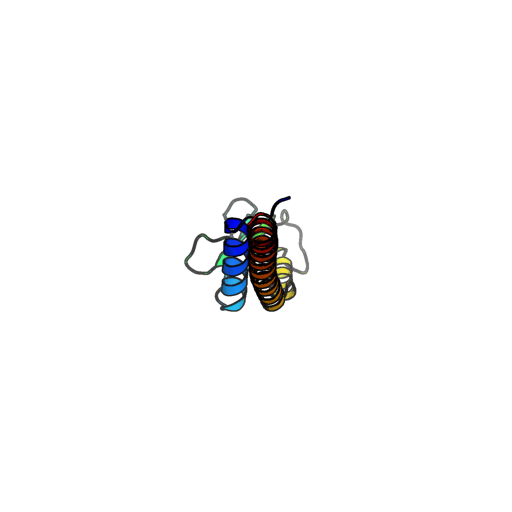A 1 81 ? -6.029 -4.599 12.847 1.00 85.69 81 ARG A O 1
ATOM 617 N N . LEU A 1 82 ? -4.950 -3.367 11.300 1.00 87.19 82 LEU A N 1
ATOM 618 C CA . LEU A 1 82 ? -5.179 -2.071 11.945 1.00 87.19 82 LEU A CA 1
ATOM 619 C C . LEU A 1 82 ? -6.670 -1.717 11.991 1.00 87.19 82 LEU A C 1
ATOM 621 O O . LEU A 1 82 ? -7.161 -1.341 13.053 1.00 87.19 82 LEU A O 1
ATOM 625 N N . ALA A 1 83 ? -7.409 -1.931 10.899 1.00 83.75 83 ALA A N 1
ATOM 626 C CA . ALA A 1 83 ? -8.854 -1.695 10.867 1.00 83.75 83 ALA A CA 1
ATOM 627 C C . ALA A 1 83 ? -9.614 -2.555 11.898 1.00 83.75 83 ALA A C 1
ATOM 629 O O . ALA A 1 83 ? -10.508 -2.070 12.592 1.00 83.75 83 ALA A O 1
ATOM 630 N N . ARG A 1 84 ? -9.225 -3.829 12.059 1.00 87.19 84 ARG A N 1
ATOM 631 C CA . ARG A 1 84 ? -9.809 -4.710 13.089 1.00 87.19 84 ARG A CA 1
ATOM 632 C C . ARG A 1 84 ? -9.492 -4.234 14.508 1.00 87.19 84 ARG A C 1
ATOM 634 O O . ARG A 1 84 ? -10.366 -4.281 15.372 1.00 87.19 84 ARG A O 1
ATOM 641 N N . LEU A 1 85 ? -8.258 -3.792 14.756 1.00 88.25 85 LEU A N 1
ATOM 642 C CA . LEU A 1 85 ? -7.852 -3.273 16.064 1.00 88.25 85 LEU A CA 1
ATOM 643 C C . LEU A 1 85 ? -8.615 -1.999 16.431 1.00 88.25 85 LEU A C 1
ATOM 645 O O . LEU A 1 85 ? -9.080 -1.892 17.563 1.00 88.25 85 LEU A O 1
ATOM 649 N N . ASP A 1 86 ? -8.804 -1.076 15.488 1.00 86.50 86 ASP A N 1
ATOM 650 C CA . ASP A 1 86 ? -9.593 0.139 15.716 1.00 86.50 86 ASP A CA 1
ATOM 651 C C . ASP A 1 86 ? -11.041 -0.190 16.122 1.00 86.50 86 ASP A C 1
ATOM 653 O O . ASP A 1 86 ? -11.549 0.335 17.117 1.00 86.50 86 ASP A O 1
ATOM 657 N N . HIS A 1 87 ? -11.673 -1.149 15.437 1.00 87.00 87 HIS A N 1
ATOM 658 C CA . HIS A 1 87 ? -13.009 -1.619 15.803 1.00 87.00 87 HIS A CA 1
ATOM 659 C C . HIS A 1 87 ? -13.058 -2.193 17.230 1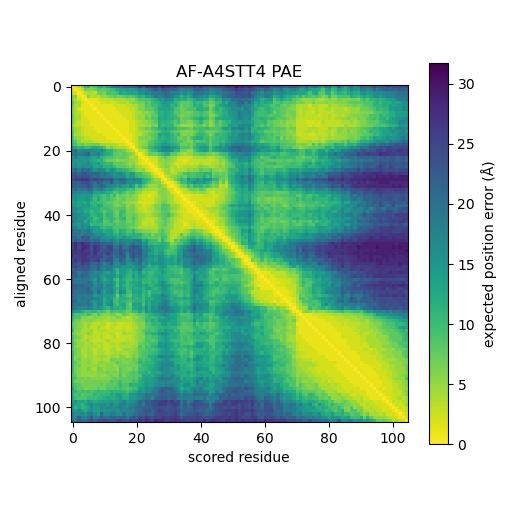.00 87.00 87 HIS A C 1
ATOM 661 O O . HIS A 1 87 ? -13.969 -1.880 17.998 1.00 87.00 87 HIS A O 1
ATOM 667 N N . LEU A 1 88 ? -12.066 -3.001 17.622 1.00 89.56 88 LEU A N 1
ATOM 668 C CA . LEU A 1 88 ? -11.979 -3.557 18.979 1.00 89.56 88 LEU A CA 1
ATOM 669 C C . LEU A 1 88 ? -11.767 -2.473 20.041 1.00 89.56 88 LEU A C 1
ATOM 671 O O . LEU A 1 88 ? -12.384 -2.527 21.104 1.00 89.56 88 LEU A O 1
ATOM 675 N N . VAL A 1 89 ? -10.935 -1.469 19.758 1.00 89.62 89 VAL A N 1
ATOM 676 C CA . VAL A 1 89 ? -10.723 -0.328 20.658 1.00 89.62 89 VAL A CA 1
ATOM 677 C C . VAL A 1 89 ? -12.017 0.469 20.828 1.00 89.62 89 VAL A C 1
ATOM 679 O O . VAL A 1 89 ? -12.372 0.820 21.955 1.00 89.62 89 VAL A O 1
ATOM 682 N N . LYS A 1 90 ? -12.754 0.726 19.740 1.00 87.56 90 LYS A N 1
ATOM 683 C CA . LYS A 1 90 ? -14.064 1.396 19.785 1.00 87.56 90 LYS A CA 1
ATOM 684 C C . LYS A 1 90 ? -15.080 0.597 20.608 1.00 87.56 90 LYS A C 1
ATOM 686 O O . LYS A 1 90 ? -15.712 1.171 21.493 1.00 87.56 90 LYS A O 1
ATOM 691 N N . ALA A 1 91 ? -15.177 -0.714 20.389 1.00 89.38 91 ALA A N 1
ATOM 692 C CA . ALA A 1 91 ? -16.063 -1.594 21.155 1.00 89.38 91 ALA A CA 1
ATOM 693 C C . ALA A 1 91 ? -15.697 -1.639 22.651 1.00 89.38 91 ALA A C 1
ATOM 695 O O . ALA A 1 91 ? -16.571 -1.532 23.509 1.00 89.38 91 ALA A O 1
ATOM 696 N N . SER A 1 92 ? -14.404 -1.721 22.979 1.00 91.56 92 SER A N 1
ATOM 697 C CA . SER A 1 92 ? -13.915 -1.694 24.365 1.00 91.56 92 SER A CA 1
ATOM 698 C C . SER A 1 92 ? -14.289 -0.390 25.080 1.00 91.56 92 SER A C 1
ATOM 700 O O . SER A 1 92 ? -14.826 -0.417 26.187 1.00 91.56 92 SER A O 1
ATOM 702 N N . LYS A 1 93 ? -14.115 0.762 24.417 1.00 90.56 93 LYS A N 1
ATOM 703 C CA . LYS A 1 93 ? -14.547 2.063 24.955 1.00 90.56 93 LYS A CA 1
ATOM 704 C C . LYS A 1 93 ? -16.053 2.099 25.228 1.00 90.56 93 LYS A C 1
ATOM 706 O O . LYS A 1 93 ? -16.462 2.612 26.266 1.00 90.56 93 LYS A O 1
ATOM 711 N N . GLN A 1 94 ? -16.873 1.545 24.333 1.00 89.94 94 GLN A N 1
ATOM 712 C CA . GLN A 1 94 ? -18.325 1.474 24.531 1.00 89.94 94 GLN A CA 1
ATOM 713 C C . GLN A 1 94 ? -18.710 0.599 25.729 1.00 89.94 94 GLN A C 1
ATOM 715 O O . GLN A 1 94 ? -19.583 0.992 26.499 1.00 89.94 94 GLN A O 1
ATOM 720 N N . LEU A 1 95 ? -18.036 -0.537 25.930 1.00 90.56 95 LEU A N 1
ATOM 721 C CA . LEU A 1 95 ? -18.265 -1.406 27.090 1.00 90.56 95 LEU A CA 1
ATOM 722 C C . LEU A 1 95 ? -17.924 -0.706 28.409 1.00 90.56 95 LEU A C 1
ATOM 724 O O . LEU A 1 95 ? -18.729 -0.735 29.335 1.00 90.56 95 LEU A O 1
ATOM 728 N N . VAL A 1 96 ? -16.780 -0.018 28.478 1.00 90.25 96 VAL A N 1
ATOM 729 C CA . VAL A 1 96 ? -16.384 0.753 29.671 1.00 90.25 96 VAL A CA 1
ATOM 730 C C . VAL A 1 96 ? -17.402 1.854 29.979 1.00 90.25 96 VAL A C 1
ATOM 732 O O . VAL A 1 96 ? -17.758 2.064 31.139 1.00 90.25 96 VAL A O 1
ATOM 735 N N . LEU A 1 97 ? -17.907 2.545 28.953 1.00 87.56 97 LEU A N 1
ATOM 736 C CA . LEU A 1 97 ? -18.948 3.561 29.121 1.00 87.56 97 LEU A CA 1
ATOM 737 C C . LEU A 1 97 ? -20.261 2.949 29.624 1.00 87.56 97 LEU A C 1
ATOM 739 O O . LEU A 1 97 ? -20.858 3.484 30.556 1.00 87.56 97 LEU A O 1
ATOM 743 N N . ALA A 1 98 ? -20.689 1.821 29.054 1.00 84.88 98 ALA A N 1
ATOM 744 C CA . ALA A 1 98 ? -21.898 1.119 29.475 1.00 84.88 98 ALA A CA 1
ATOM 745 C C . ALA A 1 98 ? -21.801 0.621 30.928 1.00 84.88 98 ALA A C 1
ATOM 747 O O . ALA A 1 98 ? -22.744 0.795 31.698 1.00 84.88 98 ALA A O 1
ATOM 748 N N . GLU A 1 99 ? -20.650 0.079 31.336 1.00 84.69 99 GLU A N 1
ATOM 749 C CA . GLU A 1 99 ? -20.405 -0.338 32.720 1.00 84.69 99 GLU A CA 1
ATOM 750 C C . GLU A 1 99 ? -20.447 0.855 33.689 1.00 84.69 99 GLU A C 1
ATOM 752 O O . GLU A 1 99 ? -21.066 0.776 34.752 1.00 84.69 99 GLU A O 1
ATOM 757 N N . CYS A 1 100 ? -19.846 1.988 33.310 1.00 77.50 100 CYS A N 1
ATOM 758 C CA . CYS A 1 100 ? -19.899 3.218 34.103 1.00 77.50 100 CYS A CA 1
ATOM 759 C C . CYS A 1 100 ? -21.331 3.738 34.295 1.00 77.50 100 CYS A C 1
ATOM 761 O O . CYS A 1 100 ? -21.644 4.265 35.362 1.00 77.50 100 CYS A O 1
ATOM 763 N N . VAL A 1 101 ? -22.189 3.614 33.278 1.00 77.69 101 VAL A N 1
ATOM 764 C CA . VAL A 1 101 ? -23.604 4.011 33.353 1.00 77.69 101 VAL A CA 1
ATOM 765 C C . VAL A 1 101 ? -24.393 3.042 34.233 1.00 77.69 101 VAL A C 1
ATOM 767 O O . VAL A 1 101 ? -25.124 3.485 35.117 1.00 77.69 101 VAL A O 1
ATOM 770 N N . PHE A 1 102 ? -24.194 1.732 34.059 1.00 76.44 102 PHE A N 1
ATOM 771 C CA . PHE A 1 102 ? -24.864 0.708 34.861 1.00 76.44 102 PHE A CA 1
ATOM 772 C C . PHE A 1 102 ? -24.545 0.835 36.357 1.00 76.44 102 PHE A C 1
ATOM 774 O O . PHE A 1 102 ? -25.448 0.770 37.176 1.00 76.44 102 PHE A O 1
ATOM 781 N N . ARG A 1 103 ? -23.285 1.103 36.731 1.00 73.25 103 ARG A N 1
ATOM 782 C CA . ARG A 1 103 ? -22.889 1.294 38.142 1.00 73.25 103 ARG A CA 1
ATOM 783 C C . ARG A 1 103 ? -23.404 2.593 38.784 1.00 73.25 103 ARG A C 1
ATOM 785 O O . ARG A 1 103 ? -23.263 2.751 39.993 1.00 73.25 103 ARG A O 1
ATOM 792 N N . ARG A 1 104 ? -23.914 3.545 37.996 1.00 68.25 104 ARG A N 1
ATOM 793 C CA . ARG A 1 104 ? -24.482 4.822 38.475 1.00 68.25 104 ARG A CA 1
ATOM 794 C C . ARG A 1 104 ? -26.013 4.809 38.564 1.00 68.25 104 ARG A C 1
ATOM 796 O O . ARG A 1 104 ? -26.575 5.815 38.991 1.00 68.25 104 ARG A O 1
ATOM 803 N N . SER A 1 105 ? -26.648 3.726 38.119 1.00 61.00 105 SER A N 1
ATOM 804 C CA . SER A 1 105 ? -28.102 3.506 38.132 1.00 61.00 105 SER A CA 1
ATOM 805 C C . SER A 1 105 ? -28.494 2.675 39.348 1.00 61.00 105 SER A C 1
ATOM 807 O O . SER A 1 105 ? -29.594 2.919 39.883 1.00 61.00 105 SER A O 1
#

pLDDT: mean 70.37, std 11.53, range [46.47, 91.56]